Protein AF-A0A7R8ZLQ9-F1 (afdb_monomer_lite)

Secondary structure (DSSP, 8-state):
--------------------SS-----HHHHHHHHHHHTT-EEEEEE---SSS---EEEEE--TGGGTTHHHHHHHHTTTSS-------------SS-TT----SHHHHHHHTTTTSS--HHHHHHHHHHHHHTPPP---S-S-GGGTTTTTS---

Sequence (156 aa):
MVVAPWSVVRRLSRWKASEEEGRWVVNRESRLVGVVSRRNGRVIEGDTELGASSVFNVTAVLPVLESLDFAQEIRGKTSGTVAQPQLTFSHWEVLDEDPFWQPCTEEEVMLWGEKSDTGNRAMEYINTVRKRKGLPVREKVVERAEKQRTLSKTKR

Organism: NCBI:txid163714

Radius of gyration: 25.07 Å; chains: 1; bounding box: 52×69×72 Å

Foldseek 3Di:
DDDDDDDDPDPDPDDPPPPDDDDPPVPLVVLLVVLQVVQVKDWPDWDPPPDPDPDTDTDIDGDPVSCVCSQVSSCVSNVNPPDDDDDDDDDDDDDPFDLPDADDDPVSCVVCNNDNPDDGVVVVVVVVVCVVVVHDRPDCPDPDPPCPPPVVVDDD

pLDDT: mean 70.75, std 20.31, range [25.05, 94.88]

InterPro domains:
  IPR000640 Elongation factor EFG, domain V-like [PF00679] (32-99)
  IPR035647 EF-G domain III/V-like [SSF54980] (32-131)

Structure (mmCIF, N/CA/C/O backbone):
data_AF-A0A7R8ZLQ9-F1
#
_entry.id   AF-A0A7R8ZLQ9-F1
#
loop_
_atom_site.group_PDB
_atom_site.id
_atom_site.type_symbol
_atom_site.label_atom_id
_atom_site.label_alt_id
_atom_site.label_comp_id
_atom_site.label_asym_id
_atom_site.label_entity_id
_atom_site.label_seq_id
_atom_site.pdbx_PDB_ins_code
_atom_site.Cartn_x
_atom_site.Cartn_y
_atom_site.Cartn_z
_atom_site.occupancy
_atom_site.B_iso_or_equiv
_atom_site.auth_seq_id
_atom_site.auth_comp_id
_atom_site.auth_asym_id
_atom_site.auth_atom_id
_atom_site.pdbx_PDB_model_num
ATOM 1 N N . MET A 1 1 ? 13.598 -57.879 2.236 1.00 38.38 1 MET A N 1
ATOM 2 C CA . MET A 1 1 ? 14.995 -57.753 1.769 1.00 38.38 1 MET A CA 1
ATOM 3 C C . MET A 1 1 ? 14.943 -57.325 0.312 1.00 38.38 1 MET A C 1
ATOM 5 O O . MET A 1 1 ? 14.138 -57.901 -0.404 1.00 38.38 1 MET A O 1
ATOM 9 N N . VAL A 1 2 ? 15.797 -56.365 -0.073 1.00 32.31 2 VAL A N 1
ATOM 10 C CA . VAL A 1 2 ? 16.003 -55.795 -1.428 1.00 32.31 2 VAL A CA 1
ATOM 11 C C . VAL A 1 2 ? 14.931 -54.770 -1.853 1.00 32.31 2 VAL A C 1
ATOM 13 O O . VAL A 1 2 ? 13.758 -55.099 -1.821 1.00 32.31 2 VAL A O 1
ATOM 16 N N . VAL A 1 3 ? 15.179 -53.520 -2.266 1.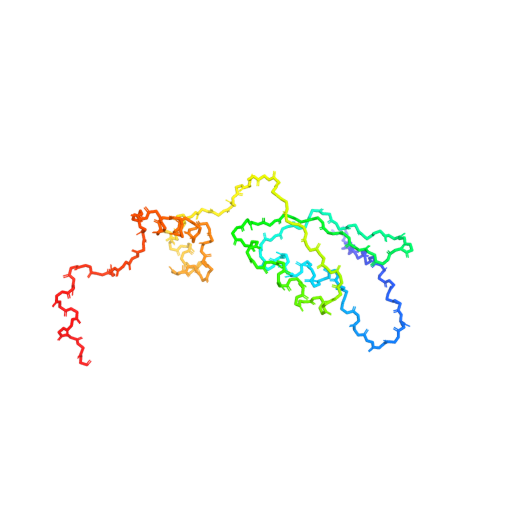00 32.91 3 VAL A N 1
ATOM 17 C CA . VAL A 1 3 ? 16.331 -52.596 -2.378 1.00 32.91 3 VAL A CA 1
ATOM 18 C C . VAL A 1 3 ? 15.687 -51.197 -2.507 1.00 32.91 3 VAL A C 1
ATOM 20 O O . VAL A 1 3 ? 14.697 -51.055 -3.220 1.00 32.91 3 VAL A O 1
ATOM 23 N N . ALA A 1 4 ? 16.239 -50.168 -1.860 1.00 36.53 4 ALA A N 1
ATOM 24 C CA . ALA A 1 4 ? 16.026 -48.772 -2.263 1.00 36.53 4 ALA A CA 1
ATOM 25 C C . ALA A 1 4 ? 17.195 -48.336 -3.158 1.00 36.53 4 ALA A C 1
ATOM 27 O O . ALA A 1 4 ? 18.326 -48.772 -2.928 1.00 36.53 4 ALA A O 1
ATOM 28 N N . PRO A 1 5 ? 16.968 -47.412 -4.102 1.00 40.84 5 PRO A N 1
ATOM 29 C CA . PRO A 1 5 ? 17.773 -46.201 -4.012 1.00 40.84 5 PRO A CA 1
ATOM 30 C C . PRO A 1 5 ? 16.976 -44.916 -4.260 1.00 40.84 5 PRO A C 1
ATOM 32 O O . PRO A 1 5 ? 16.165 -44.800 -5.179 1.00 40.84 5 PRO A O 1
ATOM 35 N N . TRP A 1 6 ? 17.287 -43.925 -3.426 1.00 29.33 6 TRP A N 1
ATOM 36 C CA . TRP A 1 6 ? 16.992 -42.510 -3.613 1.00 29.33 6 TRP A CA 1
ATOM 37 C C . TRP A 1 6 ? 17.301 -42.045 -5.043 1.00 29.33 6 TRP A C 1
ATOM 39 O O . TRP A 1 6 ? 18.426 -42.185 -5.517 1.00 29.33 6 TRP A O 1
ATOM 49 N N . SER A 1 7 ? 16.328 -41.412 -5.698 1.00 30.80 7 SER A N 1
ATOM 50 C CA . SER A 1 7 ? 16.573 -40.607 -6.897 1.00 30.80 7 SER A CA 1
ATOM 51 C C . SER A 1 7 ? 16.626 -39.132 -6.508 1.00 30.80 7 SER A C 1
ATOM 53 O O . SER A 1 7 ? 15.606 -38.483 -6.294 1.00 30.80 7 SER A O 1
ATOM 55 N N . VAL A 1 8 ? 17.849 -38.614 -6.408 1.00 40.72 8 VAL A N 1
ATOM 56 C CA . VAL A 1 8 ? 18.152 -37.181 -6.398 1.00 40.72 8 VAL A CA 1
ATOM 57 C C . VAL A 1 8 ? 17.982 -36.669 -7.826 1.00 40.72 8 VAL A C 1
ATOM 59 O O . VAL A 1 8 ? 18.827 -36.918 -8.682 1.00 40.72 8 VAL A O 1
ATOM 62 N N . VAL A 1 9 ? 16.916 -35.918 -8.096 1.00 38.41 9 VAL A N 1
ATOM 63 C CA . VAL A 1 9 ? 16.835 -35.106 -9.316 1.00 38.41 9 VAL A CA 1
ATOM 64 C C . VAL A 1 9 ? 17.469 -33.751 -9.016 1.00 38.41 9 VAL A C 1
ATOM 66 O O . VAL A 1 9 ? 16.806 -32.781 -8.663 1.00 38.41 9 VAL A O 1
ATOM 69 N N . ARG A 1 10 ? 18.796 -33.682 -9.163 1.00 40.22 10 ARG A N 1
ATOM 70 C CA . ARG A 1 10 ? 19.474 -32.429 -9.506 1.00 40.22 10 ARG A CA 1
ATOM 71 C C . ARG A 1 10 ? 19.427 -32.296 -11.022 1.00 40.22 10 ARG A C 1
ATOM 73 O O . ARG A 1 10 ? 20.203 -32.937 -11.723 1.00 40.22 10 ARG A O 1
ATOM 80 N N . ARG A 1 11 ? 18.570 -31.416 -11.531 1.00 30.56 11 ARG A N 1
ATOM 81 C CA . ARG A 1 11 ? 18.807 -30.767 -12.823 1.00 30.56 11 ARG A CA 1
ATOM 82 C C . ARG A 1 11 ? 19.052 -29.293 -12.542 1.00 30.56 11 ARG A C 1
ATOM 84 O O . ARG A 1 11 ? 18.152 -28.471 -12.628 1.00 30.56 11 ARG A O 1
ATOM 91 N N . LEU A 1 12 ? 20.295 -28.997 -12.152 1.00 32.12 12 LEU A N 1
ATOM 92 C CA . LEU A 1 12 ? 20.850 -27.659 -12.307 1.00 32.12 12 LEU A CA 1
ATOM 93 C C . LEU A 1 12 ? 20.789 -27.334 -13.800 1.00 32.12 12 LEU A C 1
ATOM 95 O O . LEU A 1 12 ? 21.543 -27.901 -14.595 1.00 32.12 12 LEU A O 1
ATOM 99 N N . SER A 1 13 ? 19.898 -26.428 -14.184 1.00 30.98 13 SER A N 1
ATOM 100 C CA . SER A 1 13 ? 20.049 -25.683 -15.426 1.00 30.98 13 SER A CA 1
ATOM 101 C C . SER A 1 13 ? 21.366 -24.929 -15.304 1.00 30.98 13 SER A C 1
ATOM 103 O O . SER A 1 13 ? 21.515 -24.005 -14.509 1.00 30.98 13 SER A O 1
ATOM 105 N N . ARG A 1 14 ? 22.353 -25.441 -16.029 1.00 26.75 14 ARG A N 1
ATOM 106 C CA . ARG A 1 14 ? 23.649 -24.854 -16.339 1.00 26.75 14 ARG A CA 1
ATOM 107 C C . ARG A 1 14 ? 23.515 -23.340 -16.553 1.00 26.75 14 ARG A C 1
ATOM 109 O O . ARG A 1 14 ? 23.154 -22.895 -17.637 1.00 26.75 14 ARG A O 1
ATOM 116 N N . TRP A 1 15 ? 23.841 -22.563 -15.526 1.00 25.33 15 TRP A N 1
ATOM 117 C CA . TRP A 1 15 ? 24.134 -21.144 -15.664 1.00 25.33 15 TRP A CA 1
ATOM 118 C C . TRP A 1 15 ? 25.475 -21.044 -16.394 1.00 25.33 15 TRP A C 1
ATOM 120 O O . TRP A 1 15 ? 26.503 -21.458 -15.858 1.00 25.33 15 TRP A O 1
ATOM 130 N N . LYS A 1 16 ? 25.484 -20.544 -17.633 1.00 25.05 16 LYS A N 1
ATOM 131 C CA . LYS A 1 16 ? 26.714 -19.994 -18.210 1.00 25.05 16 LYS A CA 1
ATOM 132 C C . LYS A 1 16 ? 26.895 -18.611 -17.594 1.00 25.05 16 LYS A C 1
ATOM 134 O O . LYS A 1 16 ? 26.346 -17.636 -18.092 1.00 25.05 16 LYS A O 1
ATOM 139 N N . ALA A 1 17 ? 27.631 -18.545 -16.489 1.00 28.94 17 ALA A N 1
ATOM 140 C CA . ALA A 1 17 ? 28.309 -17.311 -16.131 1.00 28.94 17 ALA A CA 1
ATOM 141 C C . ALA A 1 17 ? 29.352 -17.058 -17.230 1.00 28.94 17 ALA A C 1
ATOM 143 O O . ALA A 1 17 ? 30.274 -17.856 -17.392 1.00 28.94 17 ALA A O 1
ATOM 144 N N . SER A 1 18 ? 29.141 -16.024 -18.047 1.00 32.59 18 SER A N 1
ATOM 145 C CA . SER A 1 18 ? 30.197 -15.496 -18.909 1.00 32.59 18 SER A CA 1
ATOM 146 C C . SER A 1 18 ? 31.150 -14.724 -18.010 1.00 32.59 18 SER A C 1
ATOM 148 O O . SER A 1 18 ? 30.775 -13.725 -17.399 1.00 32.59 18 SER A O 1
ATOM 150 N N . GLU A 1 19 ? 32.347 -15.269 -17.877 1.00 37.84 19 GLU A N 1
ATOM 151 C CA . GLU A 1 19 ? 33.472 -14.736 -17.129 1.00 37.84 19 GLU A CA 1
ATOM 152 C C . GLU A 1 19 ? 34.148 -13.650 -17.973 1.00 37.84 19 GLU A C 1
ATOM 154 O O . GLU A 1 19 ? 35.147 -13.898 -18.633 1.00 37.84 19 GLU A O 1
ATOM 159 N N . GLU A 1 20 ? 33.580 -12.444 -17.991 1.00 35.75 20 GLU A N 1
ATOM 160 C CA . GLU A 1 20 ? 34.306 -11.258 -18.449 1.00 35.75 20 GLU A CA 1
ATOM 161 C C . GLU A 1 20 ? 34.225 -10.180 -17.360 1.00 35.75 20 GLU A C 1
ATOM 163 O O . GLU A 1 20 ? 33.180 -9.596 -17.082 1.00 35.75 20 GLU A O 1
ATOM 168 N N . GLU A 1 21 ? 35.367 -10.005 -16.690 1.00 30.92 21 GLU A N 1
ATOM 169 C CA . GLU A 1 21 ? 35.751 -8.866 -15.853 1.00 30.92 21 GLU A CA 1
ATOM 170 C C . GLU A 1 21 ? 34.872 -8.539 -14.637 1.00 30.92 21 GLU A C 1
ATOM 172 O O . GLU A 1 21 ? 34.161 -7.541 -14.625 1.00 30.92 21 GLU A O 1
ATOM 177 N N . GLY A 1 22 ? 35.029 -9.319 -13.555 1.00 32.28 22 GLY A N 1
ATOM 178 C CA . GLY A 1 22 ? 35.300 -8.833 -12.181 1.00 32.28 22 GLY A CA 1
ATOM 179 C C . GLY A 1 22 ? 34.386 -7.784 -11.522 1.00 32.28 22 GLY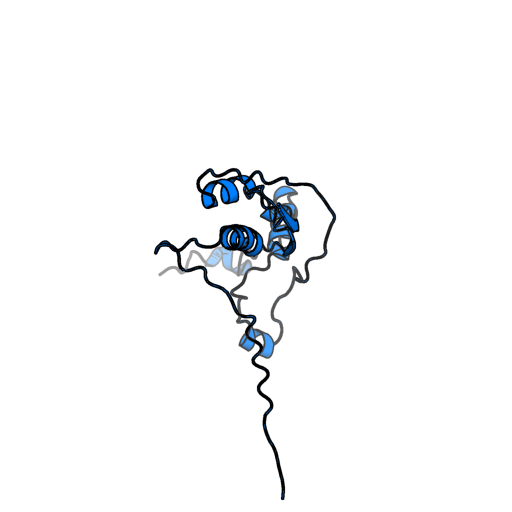 A C 1
ATOM 180 O O . GLY A 1 22 ? 34.645 -7.358 -10.397 1.00 32.28 22 GLY A O 1
ATOM 181 N N . ARG A 1 23 ? 33.308 -7.359 -12.168 1.00 28.25 23 ARG A N 1
ATOM 182 C CA . ARG A 1 23 ? 32.278 -6.479 -11.645 1.00 28.25 23 ARG A CA 1
ATOM 183 C C . ARG A 1 23 ? 31.044 -7.332 -11.486 1.00 28.25 23 ARG A C 1
ATOM 185 O O . ARG A 1 23 ? 30.536 -7.895 -12.447 1.00 28.25 23 ARG A O 1
ATOM 192 N N . TRP A 1 24 ? 30.537 -7.383 -10.263 1.00 28.77 24 TRP A N 1
ATOM 193 C CA . TRP A 1 24 ? 29.184 -7.828 -9.981 1.00 28.77 24 TRP A CA 1
ATOM 194 C C . TRP A 1 24 ? 28.214 -6.986 -10.821 1.00 28.77 24 TRP A C 1
ATOM 196 O O . TRP A 1 24 ? 27.738 -5.939 -10.375 1.00 28.77 24 TRP A O 1
ATOM 206 N N . VAL A 1 25 ? 27.916 -7.404 -12.053 1.00 38.47 25 VAL A N 1
ATOM 207 C CA . VAL A 1 25 ? 26.744 -6.925 -12.778 1.00 38.47 25 VAL A CA 1
ATOM 208 C C . VAL A 1 25 ? 25.575 -7.574 -12.057 1.00 38.47 25 VAL A C 1
ATOM 210 O O . VAL A 1 25 ? 25.081 -8.629 -12.433 1.00 38.47 25 VAL A O 1
ATOM 213 N N . VAL A 1 26 ? 25.200 -6.981 -10.921 1.00 43.00 26 VAL A N 1
ATOM 214 C CA . VAL A 1 26 ? 23.964 -7.301 -10.218 1.00 43.00 26 VAL A CA 1
ATOM 215 C C . VAL A 1 26 ? 22.875 -7.137 -11.265 1.00 43.00 26 VAL A C 1
ATOM 217 O O . VAL A 1 26 ? 22.608 -6.006 -11.679 1.00 43.00 26 VAL A O 1
ATOM 220 N N . ASN A 1 27 ? 22.350 -8.266 -11.746 1.00 56.62 27 ASN A N 1
ATOM 221 C CA . ASN A 1 27 ? 21.402 -8.326 -12.848 1.00 56.62 27 ASN A CA 1
ATOM 222 C C . ASN A 1 27 ? 20.325 -7.244 -12.637 1.00 56.62 27 ASN A C 1
ATOM 224 O O . ASN A 1 27 ? 19.712 -7.182 -11.572 1.00 56.62 27 ASN A O 1
ATOM 228 N N . ARG A 1 28 ? 20.155 -6.326 -13.596 1.00 60.94 28 ARG A N 1
ATOM 229 C CA . ARG A 1 28 ? 19.251 -5.165 -13.460 1.00 60.94 28 ARG A CA 1
ATOM 230 C C . ARG A 1 28 ? 17.810 -5.610 -13.194 1.00 60.94 28 ARG A C 1
ATOM 232 O O . ARG A 1 28 ? 17.091 -4.947 -12.450 1.00 60.94 28 ARG A O 1
ATOM 239 N N . GLU A 1 29 ? 17.450 -6.777 -13.717 1.00 66.62 29 GLU A N 1
ATOM 240 C CA . GLU A 1 29 ? 16.178 -7.463 -13.504 1.00 66.62 29 GLU A CA 1
ATOM 241 C C . GLU A 1 29 ? 15.919 -7.719 -12.012 1.00 66.62 29 GLU A C 1
ATOM 243 O O . GLU A 1 29 ? 14.840 -7.416 -11.505 1.00 66.62 29 GLU A O 1
ATOM 248 N N . SER A 1 30 ? 16.932 -8.167 -11.260 1.00 70.62 30 SER A N 1
ATOM 249 C CA . SER A 1 30 ? 16.775 -8.492 -9.834 1.00 70.62 30 SER A CA 1
ATOM 250 C C . SER A 1 30 ? 16.462 -7.262 -8.984 1.00 70.62 30 SER A C 1
ATOM 252 O O . SER A 1 30 ? 15.747 -7.353 -7.986 1.00 70.62 30 SER A O 1
ATOM 254 N N . ARG A 1 31 ? 16.944 -6.084 -9.401 1.00 78.62 31 ARG A N 1
ATOM 255 C CA . ARG A 1 31 ? 16.663 -4.817 -8.717 1.00 78.62 31 ARG A CA 1
ATOM 256 C C . ARG A 1 31 ? 15.224 -4.367 -8.947 1.00 78.62 31 ARG A C 1
ATOM 258 O O . ARG A 1 31 ? 14.589 -3.932 -7.991 1.00 78.62 31 ARG A O 1
ATOM 265 N N . LEU A 1 32 ? 14.714 -4.483 -10.176 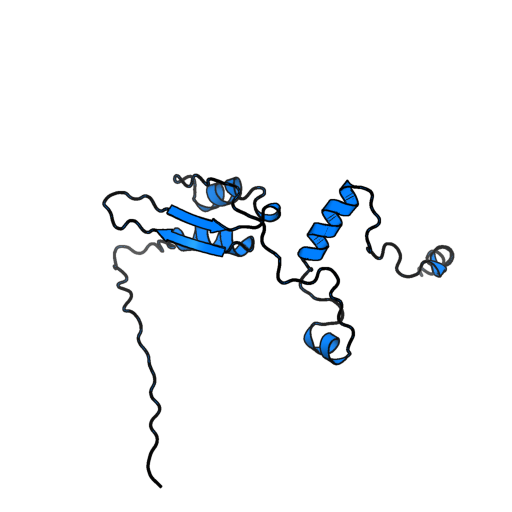1.00 80.69 32 LEU A N 1
ATOM 266 C CA . LEU A 1 32 ? 13.333 -4.119 -10.517 1.00 80.69 32 LEU A CA 1
ATOM 267 C C . LEU A 1 32 ? 12.335 -5.052 -9.831 1.00 80.69 32 LEU A C 1
ATOM 269 O O . LEU A 1 32 ? 11.447 -4.579 -9.124 1.00 80.69 32 LEU A O 1
ATOM 273 N N . VAL A 1 33 ? 12.548 -6.365 -9.949 1.00 83.88 33 VAL A N 1
ATOM 274 C CA . VAL A 1 33 ? 11.732 -7.373 -9.260 1.00 83.88 33 VAL A CA 1
ATOM 275 C C . VAL A 1 33 ? 11.781 -7.146 -7.748 1.00 83.88 33 VAL A C 1
ATOM 277 O O . VAL A 1 33 ? 10.745 -7.131 -7.097 1.00 83.88 33 VAL A O 1
ATOM 280 N N . GLY A 1 34 ? 12.954 -6.834 -7.188 1.00 86.31 34 GLY A N 1
ATOM 281 C CA . GLY A 1 34 ? 13.091 -6.510 -5.768 1.00 86.31 34 GLY A CA 1
ATOM 282 C C . GLY A 1 34 ? 12.375 -5.226 -5.320 1.00 86.31 34 GLY A C 1
ATOM 283 O O . GLY A 1 34 ? 12.032 -5.106 -4.146 1.00 86.31 34 GLY A O 1
ATOM 284 N N . VAL A 1 35 ? 12.149 -4.240 -6.196 1.00 88.31 35 VAL A N 1
ATOM 285 C CA . VAL A 1 35 ? 11.310 -3.062 -5.883 1.00 88.31 35 VAL A CA 1
ATOM 286 C C . VAL A 1 35 ? 9.831 -3.439 -5.925 1.00 88.31 35 VAL A C 1
ATOM 288 O O . VAL A 1 35 ? 9.091 -3.075 -5.016 1.00 88.31 35 VAL A O 1
ATOM 291 N N . VAL A 1 36 ? 9.418 -4.204 -6.938 1.00 89.38 36 VAL A N 1
ATOM 292 C CA . VAL A 1 36 ? 8.034 -4.667 -7.104 1.00 89.38 36 VAL A CA 1
ATOM 293 C C . VAL A 1 36 ? 7.616 -5.577 -5.944 1.00 89.38 36 VAL A C 1
ATOM 295 O O . VAL A 1 36 ? 6.599 -5.319 -5.308 1.00 89.38 36 VAL A O 1
ATOM 298 N N . SER A 1 37 ? 8.424 -6.579 -5.591 1.00 88.44 37 SER A N 1
ATOM 299 C CA . SER A 1 37 ? 8.115 -7.516 -4.504 1.00 88.44 37 SER A CA 1
ATOM 300 C C . SER A 1 37 ? 8.083 -6.855 -3.125 1.00 88.44 37 SER A C 1
ATOM 302 O O . SER A 1 37 ? 7.295 -7.265 -2.279 1.00 88.44 37 SER A O 1
ATOM 304 N N . ARG A 1 38 ? 8.894 -5.810 -2.891 1.00 89.12 38 ARG A N 1
ATOM 305 C CA . ARG A 1 38 ? 8.846 -5.031 -1.637 1.00 89.12 38 ARG A CA 1
ATOM 306 C C . ARG A 1 38 ? 7.543 -4.251 -1.460 1.00 89.12 38 ARG A C 1
ATOM 308 O O . ARG A 1 38 ? 7.219 -3.918 -0.331 1.00 89.12 38 ARG A O 1
ATOM 315 N N . ARG A 1 39 ? 6.838 -3.966 -2.556 1.00 89.38 39 ARG A N 1
ATOM 316 C CA . ARG A 1 39 ? 5.531 -3.288 -2.593 1.00 89.38 39 ARG A CA 1
ATOM 317 C C . ARG A 1 39 ? 4.387 -4.266 -2.864 1.00 89.38 39 ARG A C 1
ATOM 319 O O . ARG A 1 39 ? 3.396 -3.926 -3.510 1.00 89.38 39 ARG A O 1
ATOM 326 N N . ASN A 1 40 ? 4.612 -5.532 -2.505 1.00 87.50 40 ASN A N 1
ATOM 327 C CA . ASN A 1 40 ? 3.665 -6.630 -2.669 1.00 87.50 40 ASN A CA 1
ATOM 328 C C . ASN A 1 40 ? 3.124 -6.793 -4.099 1.00 87.50 40 ASN A C 1
ATOM 330 O O . ASN A 1 40 ? 2.028 -7.310 -4.306 1.00 87.50 40 ASN A O 1
ATOM 334 N N . GLY A 1 41 ? 3.906 -6.371 -5.093 1.00 87.19 41 GLY A N 1
ATOM 335 C CA . GLY A 1 41 ? 3.592 -6.569 -6.494 1.00 87.19 41 GLY A CA 1
ATOM 336 C C . GLY A 1 41 ? 3.995 -7.960 -6.978 1.00 87.19 41 GLY A C 1
ATOM 337 O O . GLY A 1 41 ? 4.986 -8.545 -6.528 1.00 87.19 41 GLY A O 1
ATOM 338 N N . ARG A 1 42 ? 3.236 -8.468 -7.947 1.00 89.31 42 ARG A N 1
ATOM 339 C CA . ARG A 1 42 ? 3.473 -9.737 -8.635 1.00 89.31 42 ARG A CA 1
ATOM 340 C C . ARG A 1 42 ? 3.880 -9.459 -10.076 1.00 89.31 42 ARG A C 1
ATOM 342 O O . ARG A 1 42 ? 3.158 -8.790 -10.812 1.00 89.31 42 ARG A O 1
ATOM 349 N N . VAL A 1 43 ? 5.024 -9.995 -10.485 1.00 88.50 43 VAL A N 1
ATOM 350 C CA . VAL A 1 43 ? 5.459 -9.962 -11.888 1.00 88.50 43 VAL A CA 1
ATOM 351 C C . VAL A 1 43 ? 4.656 -11.003 -12.665 1.00 88.50 43 VAL A C 1
ATOM 353 O O . VAL A 1 43 ? 4.587 -12.154 -12.241 1.00 88.50 43 VAL A O 1
ATOM 356 N N . ILE A 1 44 ? 4.019 -10.583 -13.757 1.00 85.75 44 ILE A N 1
ATOM 357 C CA . ILE A 1 44 ? 3.251 -11.458 -14.653 1.00 85.75 44 ILE A CA 1
ATOM 358 C C . ILE A 1 44 ? 4.165 -11.979 -15.757 1.00 85.75 44 ILE A C 1
ATOM 360 O O . ILE A 1 44 ? 4.213 -13.178 -16.008 1.00 85.75 44 ILE A O 1
ATOM 364 N N . GLU A 1 45 ? 4.902 -11.069 -16.386 1.00 80.00 45 GLU A N 1
ATOM 365 C CA . GLU A 1 45 ? 5.733 -11.352 -17.548 1.00 80.00 45 GLU A CA 1
ATOM 366 C C . GLU A 1 45 ? 6.999 -10.501 -17.477 1.00 80.00 45 GLU A C 1
ATOM 368 O O . GLU A 1 45 ? 6.967 -9.329 -17.087 1.00 80.00 45 GLU A O 1
ATOM 373 N N . GLY A 1 46 ? 8.129 -11.118 -17.802 1.00 72.81 46 GLY A N 1
ATOM 374 C CA . GLY A 1 46 ? 9.410 -10.446 -17.951 1.00 72.81 46 GLY A CA 1
ATOM 375 C C . GLY A 1 46 ? 9.964 -10.814 -19.311 1.00 72.81 46 GLY A C 1
ATOM 376 O O . GLY A 1 46 ? 10.561 -11.879 -19.453 1.00 72.81 46 GLY A O 1
ATOM 377 N N . ASP A 1 47 ? 9.746 -9.947 -20.293 1.00 65.00 47 ASP A N 1
ATOM 378 C CA . ASP A 1 47 ? 10.284 -10.148 -21.628 1.00 65.00 47 ASP A CA 1
ATOM 379 C C . ASP A 1 47 ? 11.719 -9.644 -21.657 1.00 65.00 47 ASP A C 1
ATOM 381 O O . ASP A 1 47 ? 12.006 -8.446 -21.756 1.00 65.00 47 ASP A O 1
ATOM 385 N N . THR A 1 48 ? 12.648 -10.592 -21.591 1.00 58.06 48 THR A N 1
ATOM 386 C CA . THR A 1 48 ? 13.991 -10.372 -22.108 1.00 58.06 48 THR A CA 1
ATOM 387 C C . THR A 1 48 ? 13.899 -10.554 -23.618 1.00 58.06 48 THR A C 1
ATOM 389 O O . THR A 1 48 ? 14.065 -11.665 -24.123 1.00 58.06 48 THR A O 1
ATOM 392 N N . GLU A 1 49 ? 13.606 -9.482 -24.361 1.00 53.75 49 GLU A N 1
ATOM 393 C CA . GLU A 1 49 ? 13.825 -9.501 -25.807 1.00 53.75 49 GLU A CA 1
ATOM 394 C C . GLU A 1 49 ? 15.317 -9.781 -26.044 1.00 53.75 49 GLU A C 1
ATOM 396 O O . GLU A 1 49 ? 16.177 -8.909 -25.935 1.00 53.75 49 GLU A O 1
ATOM 401 N N . LEU A 1 50 ? 15.640 -11.043 -26.335 1.00 48.06 50 LEU A N 1
ATOM 402 C CA . LEU A 1 50 ? 16.929 -11.493 -26.853 1.00 48.06 50 LEU A CA 1
ATOM 403 C C . LEU A 1 50 ? 17.055 -10.999 -28.302 1.00 48.06 50 LEU A C 1
ATOM 405 O O . LEU A 1 50 ? 17.007 -11.764 -29.260 1.00 48.06 50 LEU A O 1
ATOM 409 N N . GLY A 1 51 ? 17.168 -9.686 -28.457 1.00 48.19 51 GLY A N 1
ATOM 410 C CA . GLY A 1 51 ? 17.404 -8.992 -29.713 1.00 48.19 51 GLY A CA 1
ATOM 411 C C . GLY A 1 51 ? 18.456 -7.905 -29.521 1.00 48.19 51 GLY A C 1
ATOM 412 O O . GLY A 1 51 ? 18.804 -7.550 -28.402 1.00 48.19 51 GLY A O 1
ATOM 413 N N . ALA A 1 52 ? 18.972 -7.351 -30.617 1.00 49.16 52 ALA A N 1
ATOM 414 C CA . ALA A 1 52 ? 20.039 -6.340 -30.624 1.00 49.16 52 ALA A CA 1
ATOM 415 C C . ALA A 1 52 ? 19.713 -5.021 -29.871 1.00 49.16 52 ALA A C 1
ATOM 417 O O . ALA A 1 52 ? 20.551 -4.122 -29.821 1.00 49.16 52 ALA A O 1
ATOM 418 N N . SER A 1 53 ? 18.514 -4.895 -29.294 1.00 56.22 53 SER A N 1
ATOM 419 C CA . SER A 1 53 ? 18.065 -3.757 -28.497 1.00 56.22 53 SER A CA 1
ATOM 420 C C . SER A 1 53 ? 18.229 -4.059 -27.007 1.00 56.22 53 SER A C 1
ATOM 422 O O . SER A 1 53 ? 17.689 -5.028 -26.491 1.00 56.22 53 SER A O 1
ATOM 424 N N . SER A 1 54 ? 18.956 -3.208 -26.286 1.00 64.88 54 SER A N 1
ATOM 425 C CA . SER A 1 54 ? 19.233 -3.346 -24.849 1.00 64.88 54 SER A CA 1
ATOM 426 C C . SER A 1 54 ? 18.047 -2.955 -23.946 1.00 64.88 54 SER A C 1
ATOM 428 O O . SER A 1 54 ? 18.262 -2.412 -22.857 1.00 64.88 54 SER A O 1
ATOM 430 N N . VAL A 1 55 ? 16.810 -3.117 -24.421 1.00 69.50 55 VAL A N 1
ATOM 431 C CA . VAL A 1 55 ? 15.583 -2.698 -23.729 1.00 69.50 55 VAL A CA 1
ATOM 432 C C . VAL A 1 55 ? 14.927 -3.922 -23.101 1.00 69.50 55 VAL A C 1
ATOM 434 O O . VAL A 1 55 ? 14.834 -4.973 -23.722 1.00 69.50 55 VAL A O 1
ATOM 437 N N . PHE A 1 56 ? 14.497 -3.781 -21.850 1.00 73.56 56 PHE A N 1
ATOM 438 C CA . PHE A 1 56 ? 13.872 -4.843 -21.070 1.00 73.56 56 PHE A CA 1
ATOM 439 C C . PHE A 1 56 ? 12.511 -4.363 -20.578 1.00 73.56 56 PHE A C 1
ATOM 441 O O . PHE A 1 56 ? 12.428 -3.300 -19.954 1.00 73.56 56 PHE A O 1
ATOM 448 N N . ASN A 1 57 ? 11.470 -5.150 -20.848 1.00 79.69 57 ASN A N 1
ATOM 449 C CA . ASN A 1 57 ? 10.099 -4.833 -20.469 1.00 79.69 57 ASN A CA 1
ATOM 450 C C . ASN A 1 57 ? 9.630 -5.803 -19.381 1.00 79.69 57 ASN A C 1
ATOM 452 O O . ASN A 1 57 ? 9.747 -7.018 -19.511 1.00 79.69 57 ASN A O 1
ATOM 456 N N . VAL A 1 58 ? 9.087 -5.250 -18.294 1.00 83.94 58 VAL A N 1
ATOM 457 C CA . VAL A 1 58 ? 8.488 -6.030 -17.203 1.00 83.94 58 VAL A CA 1
ATOM 458 C C . VAL A 1 58 ? 7.045 -5.618 -17.044 1.00 83.94 58 VAL A C 1
ATOM 460 O O . VAL A 1 58 ? 6.756 -4.452 -16.770 1.00 83.94 58 VAL A O 1
ATOM 463 N N . THR A 1 59 ? 6.161 -6.600 -17.117 1.00 88.75 59 THR A N 1
ATOM 464 C CA . THR A 1 59 ? 4.748 -6.433 -16.815 1.00 88.75 59 THR A CA 1
ATOM 465 C C . THR A 1 59 ? 4.492 -6.988 -15.421 1.00 88.75 59 THR A C 1
ATOM 467 O O . THR A 1 59 ? 4.662 -8.180 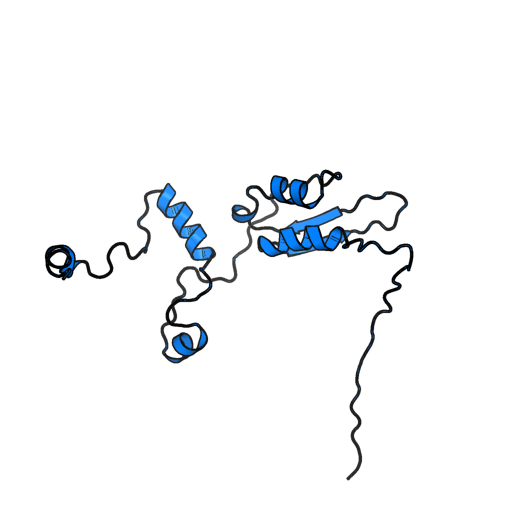-15.154 1.00 88.75 59 THR A O 1
ATOM 470 N N . ALA A 1 60 ? 4.084 -6.117 -14.502 1.00 90.31 60 ALA A N 1
ATOM 471 C CA . ALA A 1 60 ? 3.780 -6.473 -13.123 1.00 90.31 60 ALA A CA 1
ATOM 472 C C . ALA A 1 60 ? 2.482 -5.810 -12.667 1.00 90.31 60 ALA A C 1
ATOM 474 O O . ALA A 1 60 ? 2.144 -4.707 -13.092 1.00 90.31 60 ALA A O 1
ATOM 475 N N . VAL A 1 61 ? 1.777 -6.484 -11.766 1.00 92.50 61 VAL A N 1
ATOM 476 C CA . VAL A 1 61 ? 0.627 -5.934 -11.052 1.00 92.50 61 VAL A CA 1
ATOM 477 C C . VAL A 1 61 ? 1.086 -5.534 -9.665 1.00 92.50 61 VAL A C 1
ATOM 479 O O . VAL A 1 61 ? 1.796 -6.287 -9.001 1.00 92.50 61 VAL A O 1
ATOM 482 N N . LEU A 1 62 ? 0.682 -4.346 -9.230 1.00 91.38 62 LEU A N 1
ATOM 483 C CA . LEU A 1 62 ? 0.928 -3.863 -7.881 1.00 91.38 62 LEU A CA 1
ATOM 484 C C . LEU A 1 62 ? -0.330 -3.209 -7.295 1.00 91.38 62 LEU A C 1
ATOM 486 O O . LEU A 1 62 ? -1.105 -2.610 -8.050 1.00 91.38 62 LEU A O 1
ATOM 490 N N . PRO A 1 63 ? -0.533 -3.279 -5.967 1.00 91.75 63 PRO A N 1
ATOM 491 C CA . PRO A 1 63 ? -1.616 -2.562 -5.309 1.00 91.75 63 PRO A CA 1
ATOM 492 C C . PRO A 1 63 ? -1.502 -1.050 -5.535 1.00 91.75 63 PRO A C 1
ATOM 494 O O . PRO A 1 63 ? -0.427 -0.466 -5.395 1.00 91.75 63 PRO A O 1
ATOM 497 N N . VAL A 1 64 ? -2.624 -0.383 -5.826 1.00 91.12 64 VAL A N 1
ATOM 498 C CA . VAL A 1 64 ? -2.641 1.069 -6.102 1.00 91.12 64 VAL A CA 1
ATOM 499 C C . VAL A 1 64 ? -2.108 1.876 -4.915 1.00 91.12 64 VAL A C 1
ATOM 501 O O . VAL A 1 64 ? -1.341 2.818 -5.108 1.00 91.12 64 VAL A O 1
ATOM 504 N N . LEU A 1 65 ? -2.461 1.488 -3.688 1.00 88.50 65 LEU A N 1
ATOM 505 C CA . LEU A 1 65 ? -1.980 2.141 -2.466 1.00 88.50 65 LEU A CA 1
ATOM 506 C C . LEU A 1 65 ? -0.455 2.053 -2.321 1.00 88.50 65 LEU A C 1
ATOM 508 O O . LEU A 1 65 ? 0.170 3.019 -1.893 1.00 88.50 65 LEU A O 1
ATOM 512 N N . GLU A 1 66 ? 0.148 0.950 -2.762 1.00 89.12 66 GLU A N 1
ATOM 513 C CA . GLU A 1 66 ? 1.599 0.746 -2.725 1.00 89.12 66 GLU A CA 1
ATOM 514 C C . GLU A 1 66 ? 2.307 1.212 -4.001 1.00 89.12 66 GLU A C 1
ATOM 516 O O . GLU A 1 66 ? 3.530 1.174 -4.078 1.00 89.12 66 GLU A O 1
ATOM 521 N N . SER A 1 67 ? 1.573 1.711 -4.999 1.00 90.44 67 SER A N 1
ATOM 522 C CA . SER A 1 67 ? 2.145 2.293 -6.222 1.00 90.44 67 SER A CA 1
ATOM 523 C C . SER A 1 67 ? 2.612 3.741 -6.058 1.00 90.44 67 SER A C 1
ATOM 525 O O . SER A 1 67 ? 3.345 4.263 -6.902 1.00 90.44 67 SER A O 1
ATOM 527 N N . LEU A 1 68 ? 2.231 4.393 -4.956 1.00 89.19 68 LEU A N 1
ATOM 528 C CA . LEU A 1 68 ? 2.620 5.770 -4.657 1.00 89.19 68 LEU A CA 1
ATOM 529 C C . LEU A 1 68 ? 4.147 5.881 -4.552 1.00 89.19 68 LEU A C 1
ATOM 531 O O . LEU A 1 68 ? 4.787 5.091 -3.869 1.00 89.19 68 LEU A O 1
ATOM 535 N N . ASP A 1 69 ? 4.752 6.833 -5.258 1.00 89.12 69 ASP A N 1
ATOM 536 C CA . ASP A 1 69 ? 6.212 7.022 -5.353 1.00 89.12 69 ASP A CA 1
ATOM 537 C C . ASP A 1 69 ? 7.014 5.868 -5.979 1.00 89.12 69 ASP A C 1
ATOM 539 O O . ASP A 1 69 ? 8.244 5.941 -6.062 1.00 89.12 69 ASP A O 1
ATOM 543 N N . PHE A 1 70 ? 6.354 4.838 -6.516 1.00 88.88 70 PHE A N 1
ATOM 544 C CA . PHE A 1 70 ? 7.021 3.727 -7.202 1.00 88.88 70 PHE A CA 1
ATOM 545 C C . PHE A 1 70 ? 7.924 4.210 -8.343 1.00 88.88 70 PHE A C 1
ATOM 547 O O . PHE A 1 70 ? 9.065 3.766 -8.487 1.00 88.88 70 PHE A O 1
ATOM 554 N N . ALA A 1 71 ? 7.446 5.193 -9.113 1.00 88.06 71 ALA A N 1
ATOM 555 C CA . ALA A 1 71 ? 8.206 5.764 -10.216 1.00 88.06 71 ALA A CA 1
ATOM 556 C C . ALA A 1 71 ? 9.501 6.456 -9.761 1.00 88.06 71 ALA A C 1
ATOM 558 O O . ALA A 1 71 ? 10.516 6.390 -10.455 1.00 88.06 71 ALA A O 1
ATOM 559 N N . GLN A 1 72 ? 9.488 7.104 -8.592 1.00 87.44 72 GLN A N 1
ATOM 560 C CA . GLN A 1 72 ? 10.684 7.730 -8.029 1.00 87.44 72 GLN A CA 1
ATOM 561 C C . GLN A 1 72 ? 11.659 6.676 -7.508 1.00 87.44 72 GLN A C 1
ATOM 563 O O . GLN A 1 72 ? 12.860 6.768 -7.767 1.00 87.44 72 GLN A O 1
ATOM 568 N N . GLU A 1 73 ? 11.148 5.644 -6.833 1.00 87.75 73 GLU A N 1
ATOM 569 C CA . GLU A 1 73 ? 11.980 4.574 -6.291 1.00 87.75 73 GLU A CA 1
ATOM 570 C C . GLU A 1 73 ? 12.711 3.799 -7.396 1.00 87.75 73 GLU A C 1
ATOM 572 O O . GLU A 1 73 ? 13.923 3.590 -7.298 1.00 87.75 73 GLU A O 1
ATOM 577 N N . ILE A 1 74 ? 12.015 3.426 -8.476 1.00 85.12 74 ILE A N 1
ATOM 578 C CA . ILE A 1 74 ? 12.637 2.742 -9.618 1.00 85.12 74 ILE A CA 1
ATOM 579 C C . ILE A 1 74 ? 13.718 3.610 -10.261 1.00 85.12 74 ILE A C 1
ATOM 581 O O . ILE A 1 74 ? 14.823 3.122 -10.517 1.00 85.12 74 ILE A O 1
ATOM 585 N N . ARG A 1 75 ? 13.449 4.901 -10.486 1.00 83.88 75 ARG A N 1
ATOM 586 C CA . ARG A 1 75 ? 14.448 5.818 -11.058 1.00 83.88 75 ARG A CA 1
ATOM 587 C C . ARG A 1 75 ? 15.684 5.946 -10.169 1.00 83.88 75 ARG A C 1
ATOM 589 O O . ARG A 1 75 ? 16.803 5.900 -10.680 1.00 83.88 75 ARG A O 1
ATOM 596 N N . GLY A 1 76 ? 15.493 6.023 -8.850 1.00 84.19 76 GLY A N 1
ATOM 597 C CA . GLY A 1 76 ? 16.586 6.061 -7.876 1.00 84.19 76 GLY A CA 1
ATOM 598 C C . GLY A 1 76 ? 17.419 4.774 -7.852 1.00 84.19 76 GLY A C 1
ATOM 599 O O . GLY A 1 76 ? 18.648 4.829 -7.837 1.00 84.19 76 GLY A O 1
ATOM 600 N N . LYS A 1 77 ? 16.776 3.599 -7.907 1.00 79.50 77 LYS A N 1
ATOM 601 C CA . LYS A 1 77 ? 17.458 2.288 -7.891 1.00 79.50 77 LYS A CA 1
ATOM 602 C C . LYS A 1 77 ? 18.172 1.942 -9.201 1.00 79.50 77 LYS A C 1
ATOM 604 O O . LYS A 1 77 ? 19.107 1.136 -9.182 1.00 79.50 77 LYS A O 1
ATOM 609 N N . THR A 1 78 ? 17.769 2.558 -10.311 1.00 75.06 78 THR A N 1
ATOM 610 C CA . THR A 1 78 ? 18.325 2.295 -11.651 1.00 75.06 78 THR A CA 1
ATOM 611 C C . THR A 1 78 ? 19.406 3.314 -12.061 1.00 75.06 78 THR A C 1
ATOM 613 O O . THR A 1 78 ? 19.806 3.366 -13.221 1.00 75.06 78 THR A O 1
ATOM 616 N N . SER A 1 79 ? 19.927 4.110 -11.112 1.00 62.94 79 SER A N 1
ATOM 617 C CA . SER A 1 79 ? 21.021 5.083 -11.319 1.00 62.94 79 SER A CA 1
ATOM 618 C C . SER A 1 79 ? 20.841 5.961 -12.571 1.00 62.94 79 SER A C 1
ATOM 620 O O . SER A 1 79 ? 21.794 6.202 -13.305 1.00 62.94 79 SER A O 1
ATOM 622 N N . GLY A 1 80 ? 19.609 6.402 -12.849 1.00 57.22 80 GLY A N 1
ATOM 623 C CA . GLY A 1 80 ? 19.305 7.284 -13.984 1.00 57.22 80 GLY A CA 1
ATOM 624 C C . GLY A 1 80 ? 19.359 6.638 -15.376 1.00 57.22 80 GLY A C 1
ATOM 625 O O . GLY A 1 80 ? 19.127 7.333 -16.361 1.00 57.22 80 GLY A O 1
ATOM 626 N N . THR A 1 81 ? 19.613 5.328 -15.490 1.00 60.47 81 THR A N 1
ATOM 627 C CA . THR A 1 81 ? 19.421 4.606 -16.762 1.00 60.47 81 THR A CA 1
ATOM 628 C C . THR A 1 81 ? 17.918 4.423 -17.000 1.00 60.47 81 THR A C 1
ATOM 630 O O . THR A 1 81 ? 17.188 4.203 -16.037 1.00 60.47 81 THR A O 1
ATOM 633 N N . VAL A 1 82 ? 17.485 4.552 -18.260 1.00 65.19 82 VAL A N 1
ATOM 634 C CA . VAL A 1 82 ? 16.115 4.735 -18.804 1.00 65.19 82 VAL A CA 1
ATOM 635 C C . VAL A 1 82 ? 15.068 3.703 -18.331 1.00 65.19 82 VAL A C 1
ATOM 637 O O . VAL A 1 82 ? 14.489 2.970 -19.122 1.00 65.19 82 VAL A O 1
ATOM 640 N N . ALA A 1 83 ? 14.782 3.639 -17.034 1.00 68.62 83 ALA A N 1
ATOM 641 C CA . ALA A 1 83 ? 13.606 2.967 -16.506 1.00 68.62 83 ALA A CA 1
ATOM 642 C C . ALA A 1 83 ? 12.469 3.991 -16.479 1.00 68.62 83 ALA A C 1
ATOM 644 O O . ALA A 1 83 ? 12.432 4.886 -15.629 1.00 68.62 83 ALA A O 1
ATOM 645 N N . GLN A 1 84 ? 11.572 3.886 -17.455 1.00 79.69 84 GLN A N 1
ATOM 646 C CA . GLN A 1 84 ? 10.351 4.680 -17.539 1.00 79.69 84 GLN A CA 1
ATOM 647 C C . GLN A 1 84 ? 9.170 3.797 -17.123 1.00 79.69 84 GLN A C 1
ATOM 649 O O . GLN A 1 84 ? 8.614 3.092 -17.961 1.00 79.69 84 GLN A O 1
ATOM 654 N N . PRO A 1 85 ? 8.796 3.780 -15.832 1.00 87.00 85 PRO A N 1
ATOM 655 C CA . PRO A 1 85 ? 7.647 3.007 -15.394 1.00 87.00 85 PRO A CA 1
ATOM 656 C C . PRO A 1 85 ? 6.367 3.631 -15.950 1.00 87.00 85 PRO A C 1
ATOM 658 O O . PRO A 1 85 ? 6.125 4.828 -15.778 1.00 87.00 85 PRO A O 1
ATOM 661 N N . GLN A 1 86 ? 5.541 2.807 -16.586 1.00 88.44 86 GLN A N 1
ATOM 662 C CA . GLN A 1 86 ? 4.189 3.163 -16.996 1.00 88.44 86 GLN A CA 1
ATOM 663 C C . GLN A 1 86 ? 3.204 2.511 -16.028 1.00 88.44 86 GLN A C 1
ATOM 665 O O . GLN A 1 86 ? 3.208 1.296 -15.849 1.00 88.44 86 GLN A O 1
ATOM 670 N N . LEU A 1 87 ? 2.390 3.332 -15.365 1.00 90.31 87 LEU A N 1
ATOM 671 C CA . LEU A 1 87 ? 1.358 2.866 -14.445 1.00 90.31 87 LEU A CA 1
ATOM 672 C C . LEU A 1 87 ? 0.001 2.997 -15.130 1.00 90.31 87 LEU A C 1
ATOM 674 O O . LEU A 1 87 ? -0.505 4.105 -15.307 1.00 90.31 87 LEU A O 1
ATOM 678 N N . THR A 1 88 ? -0.580 1.857 -15.490 1.00 91.69 88 THR A N 1
ATOM 679 C CA . THR A 1 88 ? -1.904 1.765 -16.109 1.00 91.69 88 THR A CA 1
ATOM 680 C C . THR A 1 88 ? -2.800 0.926 -15.212 1.00 91.69 88 THR A C 1
ATOM 682 O O . THR A 1 88 ? -2.398 -0.134 -14.735 1.00 91.69 88 THR A O 1
ATOM 685 N N . PHE A 1 89 ? -4.019 1.402 -14.963 1.00 93.00 89 PHE A N 1
ATOM 686 C CA . PHE A 1 89 ? -5.000 0.631 -14.208 1.00 93.00 89 PHE A CA 1
ATOM 687 C C . PHE A 1 89 ? -5.420 -0.614 -15.000 1.00 93.00 89 PHE A C 1
ATOM 689 O O . PHE A 1 89 ? -5.758 -0.503 -16.177 1.00 93.00 89 PHE A O 1
ATOM 696 N N . SER A 1 90 ? -5.420 -1.781 -14.351 1.00 91.06 90 SER A N 1
ATOM 697 C CA . SER A 1 90 ? -5.839 -3.047 -14.963 1.00 91.06 90 SER A CA 1
ATOM 698 C C . SER A 1 90 ? -7.181 -3.535 -14.413 1.00 91.06 90 SER A C 1
ATOM 700 O O . SER A 1 90 ? -8.141 -3.660 -15.168 1.00 91.06 90 SER A O 1
ATOM 702 N N . HIS A 1 91 ? -7.264 -3.809 -13.109 1.00 92.62 91 HIS A N 1
ATOM 703 C CA . HIS A 1 91 ? -8.437 -4.394 -12.458 1.00 92.62 91 HIS A CA 1
ATOM 704 C C . HIS A 1 91 ? -8.388 -4.223 -10.931 1.00 92.62 91 HIS A C 1
ATOM 706 O O . HIS A 1 91 ? -7.437 -3.670 -10.377 1.00 92.62 91 HIS A O 1
ATOM 712 N N . TRP A 1 92 ? -9.429 -4.720 -10.262 1.00 92.38 92 TRP A N 1
ATOM 713 C CA . TRP A 1 92 ? -9.468 -4.899 -8.814 1.00 92.38 92 TRP A CA 1
ATOM 714 C C . TRP A 1 92 ? -9.221 -6.370 -8.474 1.00 92.38 92 TRP A C 1
ATOM 716 O O . TRP A 1 92 ? -9.843 -7.247 -9.069 1.00 92.38 92 TRP A O 1
ATOM 726 N N . GLU A 1 93 ? -8.345 -6.622 -7.506 1.00 90.31 93 GLU A N 1
ATOM 727 C CA . GLU A 1 93 ? -8.046 -7.951 -6.965 1.00 90.31 93 GLU A CA 1
ATOM 728 C C . GLU A 1 93 ? -8.418 -7.966 -5.476 1.00 90.31 93 GLU A C 1
ATOM 730 O O . GLU A 1 93 ? -8.285 -6.952 -4.781 1.00 90.31 93 GLU A O 1
ATOM 735 N N . VAL A 1 94 ? -8.938 -9.097 -4.999 1.00 89.81 94 VAL A N 1
ATOM 736 C CA . VAL A 1 94 ? -9.239 -9.290 -3.577 1.00 89.81 94 VAL A CA 1
ATOM 737 C C . VAL A 1 94 ? -7.938 -9.642 -2.864 1.00 89.81 94 VAL A C 1
ATOM 739 O O . VAL A 1 94 ? -7.175 -10.472 -3.344 1.00 89.81 94 VAL A O 1
ATOM 742 N N . LEU A 1 95 ? -7.675 -8.996 -1.730 1.00 86.88 95 LEU A N 1
ATOM 743 C CA . LEU A 1 95 ? -6.548 -9.360 -0.875 1.00 86.88 95 LEU A CA 1
ATOM 744 C C . LEU A 1 95 ? -6.916 -10.601 -0.058 1.00 86.88 95 LEU A C 1
ATOM 746 O O . LEU A 1 95 ? -7.961 -10.609 0.590 1.00 86.88 95 LEU A O 1
ATOM 750 N N . ASP A 1 96 ? -6.025 -11.591 -0.018 1.00 85.69 96 ASP A N 1
ATOM 751 C CA . ASP A 1 96 ? -6.172 -12.822 0.779 1.00 85.69 96 ASP A CA 1
ATOM 752 C C . ASP A 1 96 ? -5.903 -12.599 2.286 1.00 85.69 96 ASP A C 1
ATOM 754 O O . ASP A 1 96 ? -5.424 -13.481 2.996 1.00 85.69 96 ASP A O 1
ATOM 758 N N . GLU A 1 97 ? -6.185 -11.398 2.792 1.00 84.62 97 GLU A N 1
ATOM 759 C CA . GLU A 1 97 ? -6.001 -11.011 4.190 1.00 84.62 97 GLU A CA 1
ATOM 760 C C . GLU A 1 97 ? -7.341 -10.565 4.776 1.00 84.62 97 GLU A C 1
ATOM 762 O O . GLU A 1 97 ? -7.973 -9.639 4.262 1.00 84.62 97 GLU A O 1
ATOM 767 N N . ASP A 1 98 ? -7.767 -11.188 5.879 1.00 85.81 98 ASP A N 1
ATOM 768 C CA . ASP A 1 98 ? -8.940 -10.720 6.618 1.00 85.81 98 ASP A CA 1
ATOM 769 C C . ASP A 1 98 ? -8.575 -9.460 7.421 1.00 85.81 98 ASP A C 1
ATOM 771 O O . ASP A 1 98 ? -7.776 -9.557 8.354 1.00 85.81 98 ASP A O 1
ATOM 775 N N . PRO A 1 99 ? -9.162 -8.283 7.133 1.00 85.25 99 PRO A N 1
ATOM 776 C CA . PRO A 1 99 ? -8.862 -7.038 7.841 1.00 85.25 99 PRO A CA 1
ATOM 777 C C . PRO A 1 99 ? -9.218 -7.043 9.334 1.00 85.25 99 PRO A C 1
ATOM 779 O O . PRO A 1 99 ? -8.752 -6.170 10.066 1.00 85.25 99 PRO A O 1
ATOM 782 N N . PHE A 1 100 ? -10.061 -7.965 9.803 1.00 82.31 100 PHE A N 1
ATOM 783 C CA . PHE A 1 100 ? -10.485 -8.032 11.206 1.00 82.31 100 PHE A CA 1
ATOM 784 C C . PHE A 1 100 ? -9.891 -9.217 11.965 1.00 82.31 100 PHE A C 1
ATOM 786 O O . PHE A 1 100 ? -10.319 -9.480 13.090 1.00 82.31 100 PHE A O 1
ATOM 793 N N . TRP A 1 101 ? -8.901 -9.895 11.381 1.00 79.00 101 TRP A N 1
ATOM 794 C CA . TRP A 1 101 ? -8.274 -11.046 12.008 1.00 79.00 101 TRP A CA 1
ATOM 795 C C . TRP A 1 101 ? -7.618 -10.674 13.344 1.00 79.00 101 TRP A C 1
ATOM 797 O O . TRP A 1 101 ? -6.809 -9.745 13.431 1.00 79.00 101 TRP A O 1
ATOM 807 N N . GLN A 1 102 ? -7.973 -11.418 14.388 1.00 72.44 102 GLN A N 1
ATOM 808 C CA . GLN A 1 102 ? -7.388 -11.334 15.719 1.00 72.44 102 GLN A CA 1
ATOM 809 C C . GLN A 1 102 ? -7.253 -12.762 16.263 1.00 72.44 102 GLN A C 1
ATOM 811 O O . GLN A 1 102 ? -8.235 -13.505 16.179 1.00 72.44 102 GLN A O 1
ATOM 816 N N . PRO A 1 103 ? -6.094 -13.153 16.834 1.00 74.25 103 PRO A N 1
ATOM 817 C CA . PRO A 1 103 ? -5.950 -14.470 17.440 1.00 74.25 103 PRO A CA 1
ATOM 818 C C . PRO A 1 103 ? -6.955 -14.594 18.588 1.00 74.25 103 PRO A C 1
ATOM 820 O O . PRO A 1 103 ? -6.988 -13.755 19.493 1.00 74.25 103 PRO A O 1
ATOM 823 N N . CYS A 1 104 ? -7.817 -15.604 18.511 1.00 70.56 104 CYS A N 1
ATOM 824 C CA . CYS A 1 104 ? -8.893 -15.820 19.477 1.00 70.56 104 CYS A CA 1
ATOM 825 C C . CYS A 1 104 ? -8.644 -17.069 20.329 1.00 70.56 104 CYS A C 1
ATOM 827 O O . CYS A 1 104 ? -9.182 -17.168 21.432 1.00 70.56 104 CYS A O 1
ATOM 829 N N . THR A 1 105 ? -7.829 -18.009 19.843 1.00 79.31 105 THR A N 1
ATOM 830 C CA . THR A 1 105 ? -7.489 -19.249 20.550 1.00 79.31 105 THR A CA 1
ATOM 831 C C . THR A 1 105 ? -6.101 -19.190 21.186 1.00 79.31 105 THR A C 1
ATOM 833 O O . THR A 1 105 ? -5.199 -18.509 20.703 1.00 79.31 105 THR A O 1
ATOM 836 N N . GLU A 1 106 ? -5.912 -19.930 22.280 1.00 76.56 106 GLU A N 1
ATOM 837 C CA . GLU A 1 106 ? -4.619 -20.023 22.975 1.00 76.56 106 GLU A CA 1
ATOM 838 C C . GLU A 1 106 ? -3.526 -20.623 22.071 1.00 76.56 106 GLU A C 1
ATOM 840 O O . GLU A 1 106 ? -2.376 -20.192 22.107 1.00 76.56 106 GLU A O 1
ATOM 845 N N . GLU A 1 107 ? -3.905 -21.547 21.185 1.00 78.88 107 GLU A N 1
ATOM 846 C CA . GLU A 1 107 ? -3.027 -22.132 20.167 1.00 78.88 107 GLU A CA 1
ATOM 847 C C . GLU A 1 107 ? -2.577 -21.099 19.119 1.00 78.88 107 GLU A C 1
ATOM 849 O O . GLU A 1 107 ? -1.388 -21.012 18.810 1.00 78.88 107 GLU A O 1
ATOM 854 N N . GLU A 1 108 ? -3.495 -20.264 18.615 1.00 75.94 108 GLU A N 1
ATOM 855 C CA . GLU A 1 108 ? -3.170 -19.164 17.696 1.00 75.94 108 GLU A CA 1
ATOM 856 C C . GLU A 1 108 ? -2.251 -18.127 18.354 1.00 75.94 108 GLU A C 1
ATOM 858 O O . GLU A 1 108 ? -1.301 -17.651 17.733 1.00 75.94 108 GLU A O 1
ATOM 863 N N . VAL A 1 109 ? -2.493 -17.793 19.623 1.00 77.19 109 VAL A N 1
ATOM 864 C CA . VAL A 1 109 ? -1.651 -16.850 20.375 1.00 77.19 109 VAL A CA 1
ATOM 865 C C . VAL A 1 109 ? -0.239 -17.404 20.569 1.00 77.19 109 VAL A C 1
ATOM 867 O O . VAL A 1 109 ? 0.728 -16.653 20.455 1.00 77.19 109 VAL A O 1
ATOM 870 N N . MET A 1 110 ? -0.089 -18.708 20.822 1.00 75.69 110 MET A N 1
ATOM 871 C CA . MET A 1 110 ? 1.235 -19.334 20.906 1.00 75.69 110 MET A CA 1
ATOM 872 C C . MET A 1 110 ? 1.983 -19.315 19.566 1.00 75.69 110 MET A C 1
ATOM 874 O O . MET A 1 110 ? 3.206 -19.183 19.563 1.00 75.69 110 MET A O 1
ATOM 878 N N . LEU A 1 111 ? 1.273 -19.441 18.440 1.00 76.38 111 LEU A N 1
ATOM 879 C CA . LEU A 1 111 ? 1.882 -19.505 17.109 1.00 76.38 111 LEU A CA 1
ATOM 880 C C . LEU A 1 111 ? 2.219 -18.123 16.527 1.00 76.38 111 LEU A C 1
ATOM 882 O O . LEU A 1 111 ? 3.302 -17.937 15.977 1.00 76.38 111 LEU A O 1
ATOM 886 N N . TRP A 1 112 ? 1.294 -17.168 16.631 1.00 62.25 112 TRP A N 1
ATOM 887 C CA . TRP A 1 112 ? 1.398 -15.840 16.013 1.00 62.25 112 TRP A CA 1
ATOM 888 C C . TRP A 1 112 ? 1.710 -14.712 17.007 1.00 62.25 112 TRP A C 1
ATOM 890 O O . TRP A 1 112 ? 1.904 -13.570 16.588 1.00 62.25 112 TRP A O 1
ATOM 900 N N . GLY A 1 113 ? 1.781 -15.020 18.304 1.00 67.50 113 GLY A N 1
ATOM 901 C CA . GLY A 1 113 ? 1.962 -14.044 19.375 1.00 67.50 113 GLY A CA 1
ATOM 902 C C . GLY A 1 113 ? 0.665 -13.324 19.766 1.00 67.50 113 GLY A C 1
ATOM 903 O O . GLY A 1 113 ? -0.347 -13.356 19.068 1.00 67.50 113 GLY A O 1
ATOM 904 N N . GLU A 1 114 ? 0.691 -12.627 20.908 1.00 62.69 114 GLU A N 1
ATOM 905 C CA . GLU A 1 114 ? -0.440 -11.809 21.396 1.00 62.69 114 GLU A CA 1
ATOM 906 C C . GLU A 1 114 ? -0.703 -10.586 20.495 1.00 62.69 114 GLU A C 1
ATOM 908 O O . GLU A 1 114 ? -1.823 -10.082 20.388 1.00 62.69 114 GLU A O 1
ATOM 913 N N . LYS A 1 115 ? 0.341 -10.114 19.812 1.00 57.84 115 LYS A N 1
ATOM 914 C CA . LYS A 1 115 ? 0.267 -9.119 18.747 1.00 57.84 115 LYS A CA 1
ATOM 915 C C . LYS A 1 115 ? 0.907 -9.753 17.529 1.00 57.84 115 LYS A C 1
ATOM 917 O O . LYS A 1 115 ? 2.072 -10.117 17.599 1.00 57.84 115 LYS A O 1
ATOM 922 N N . SER A 1 116 ? 0.164 -9.855 16.431 1.00 57.97 116 SER A N 1
ATOM 923 C CA . SER A 1 116 ? 0.764 -10.167 15.136 1.00 57.97 116 SER A CA 1
ATOM 924 C C . SER A 1 116 ? 1.902 -9.176 14.894 1.00 57.97 116 SER A C 1
ATOM 926 O O . SER A 1 116 ? 1.648 -7.980 14.738 1.00 57.97 116 SER A O 1
ATOM 928 N N . ASP A 1 117 ? 3.147 -9.653 14.886 1.00 56.56 117 ASP A N 1
ATOM 929 C CA . ASP A 1 117 ? 4.327 -8.814 14.632 1.00 56.56 117 ASP A CA 1
ATOM 930 C C . ASP A 1 117 ? 4.274 -8.169 13.235 1.00 56.56 117 ASP A C 1
ATOM 932 O O . ASP A 1 117 ? 4.925 -7.159 12.967 1.00 56.56 117 ASP A O 1
ATOM 936 N N . THR A 1 118 ? 3.448 -8.727 12.344 1.00 64.31 118 THR A N 1
ATOM 937 C CA . THR A 1 118 ? 3.173 -8.182 11.015 1.00 64.31 118 THR A CA 1
ATOM 938 C C . THR A 1 118 ? 1.842 -7.429 11.038 1.00 64.31 118 THR A C 1
ATOM 940 O O . THR A 1 118 ? 0.795 -8.003 11.347 1.00 64.31 118 THR A O 1
ATOM 943 N N . GLY A 1 119 ? 1.871 -6.130 10.727 1.00 72.19 119 GLY A N 1
ATOM 944 C CA . GLY A 1 119 ? 0.663 -5.313 10.609 1.00 72.19 119 GLY A CA 1
ATOM 945 C C . GLY A 1 119 ? -0.242 -5.802 9.475 1.00 72.19 119 GLY A C 1
ATOM 946 O O . GLY A 1 119 ? 0.231 -6.123 8.387 1.00 72.19 119 GLY A O 1
ATOM 947 N N . ASN A 1 120 ? -1.550 -5.850 9.730 1.00 85.12 120 ASN A N 1
ATOM 948 C CA . ASN A 1 120 ? -2.547 -6.237 8.737 1.00 85.12 120 ASN A CA 1
ATOM 949 C C . ASN A 1 120 ? -2.761 -5.101 7.723 1.00 85.12 120 ASN A C 1
ATOM 951 O O . ASN A 1 120 ? -3.291 -4.038 8.071 1.00 85.12 120 ASN A O 1
ATOM 955 N N . ARG A 1 121 ? -2.364 -5.328 6.468 1.00 86.06 121 ARG A N 1
ATOM 956 C CA . ARG A 1 121 ? -2.396 -4.307 5.409 1.00 86.06 121 ARG A CA 1
ATOM 957 C C . ARG A 1 121 ? -3.823 -3.974 4.999 1.00 86.06 121 ARG A C 1
ATOM 959 O O . ARG A 1 121 ? -4.160 -2.800 4.837 1.00 86.06 121 ARG A O 1
ATOM 966 N N . ALA A 1 122 ? -4.692 -4.982 4.918 1.00 88.25 122 ALA A N 1
ATOM 967 C CA . ALA A 1 122 ? -6.111 -4.771 4.645 1.00 88.25 122 ALA A CA 1
ATOM 968 C C . ALA A 1 122 ? -6.755 -3.854 5.704 1.00 88.25 122 ALA A C 1
ATOM 970 O O . ALA A 1 122 ? -7.517 -2.941 5.367 1.00 88.25 122 ALA A O 1
ATOM 971 N N . MET A 1 123 ? -6.392 -4.025 6.980 1.00 87.94 123 MET A N 1
ATOM 972 C CA . MET A 1 123 ? -6.866 -3.155 8.061 1.00 87.94 123 MET A CA 1
ATOM 973 C C . MET A 1 123 ? -6.324 -1.724 7.944 1.00 87.94 123 MET A C 1
ATOM 975 O O . MET A 1 123 ? -7.064 -0.758 8.148 1.00 87.94 123 MET A O 1
ATOM 979 N N . GLU A 1 124 ? -5.053 -1.558 7.580 1.00 88.06 124 GLU A N 1
ATOM 980 C CA . GLU A 1 124 ? -4.459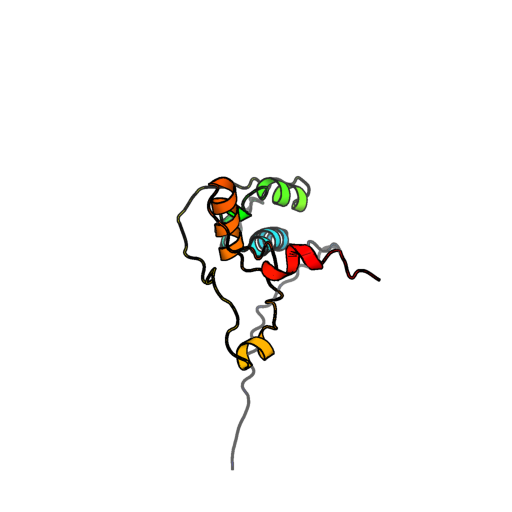 -0.241 7.337 1.00 88.06 124 GLU A CA 1
ATOM 981 C C . GLU A 1 124 ? -5.180 0.506 6.203 1.00 88.06 124 GLU A C 1
ATOM 983 O O . GLU A 1 124 ? -5.564 1.671 6.361 1.00 88.06 124 GLU A O 1
ATOM 988 N N . TYR A 1 125 ? -5.467 -0.176 5.093 1.00 89.75 125 TYR A N 1
ATOM 989 C CA . TYR A 1 125 ? -6.198 0.396 3.961 1.00 89.75 125 TYR A CA 1
ATOM 990 C C . TYR A 1 125 ? -7.603 0.857 4.365 1.00 89.75 125 TYR A C 1
ATOM 992 O O . TYR A 1 125 ? -8.029 1.965 4.030 1.00 89.75 125 TYR A O 1
ATOM 1000 N N . ILE A 1 126 ? -8.317 0.057 5.157 1.00 89.62 126 ILE A N 1
ATOM 1001 C CA . ILE A 1 126 ? -9.634 0.437 5.679 1.00 89.62 126 ILE A CA 1
ATOM 1002 C C . ILE A 1 126 ? -9.521 1.650 6.608 1.00 89.62 126 ILE A C 1
ATOM 1004 O O . ILE A 1 126 ? -10.318 2.590 6.510 1.00 89.62 126 ILE A O 1
ATOM 1008 N N . ASN A 1 127 ? -8.527 1.667 7.495 1.00 90.25 127 ASN A N 1
ATOM 1009 C CA . ASN A 1 127 ? -8.343 2.737 8.469 1.00 90.25 127 ASN A CA 1
ATOM 1010 C C . ASN A 1 127 ? -7.999 4.074 7.806 1.00 90.25 127 ASN A C 1
ATOM 1012 O O . ASN A 1 127 ? -8.568 5.095 8.193 1.00 90.25 127 ASN A O 1
ATOM 1016 N N . THR A 1 128 ? -7.135 4.092 6.788 1.00 89.75 128 THR A N 1
ATOM 1017 C CA . THR A 1 128 ? -6.801 5.324 6.046 1.00 89.75 128 THR A CA 1
ATOM 1018 C C . THR A 1 128 ? -8.037 5.935 5.380 1.00 89.75 128 THR A C 1
ATOM 1020 O O . THR A 1 128 ? -8.288 7.140 5.501 1.00 89.75 128 THR A O 1
ATOM 1023 N N . VAL A 1 129 ? -8.880 5.107 4.753 1.00 91.94 129 VAL A N 1
ATOM 1024 C CA . VAL A 1 129 ? -10.134 5.556 4.135 1.00 91.94 129 VAL A CA 1
ATOM 1025 C C . VAL A 1 129 ? -11.119 6.056 5.191 1.00 91.94 129 VAL A C 1
ATOM 1027 O O . VAL A 1 129 ? -11.690 7.136 5.020 1.00 91.94 129 VAL A O 1
ATOM 1030 N N . ARG A 1 130 ? -11.299 5.323 6.298 1.00 93.50 130 ARG A N 1
ATOM 1031 C CA . ARG A 1 130 ? -12.218 5.705 7.384 1.00 93.50 130 ARG A CA 1
ATOM 1032 C C . ARG A 1 130 ? -11.803 7.010 8.053 1.00 93.50 130 ARG A C 1
ATOM 1034 O O . ARG A 1 130 ? -12.658 7.879 8.201 1.00 93.50 130 ARG A O 1
ATOM 1041 N N . LYS A 1 131 ? -10.511 7.197 8.355 1.00 91.94 131 LYS A N 1
ATOM 1042 C CA . LYS A 1 131 ? -9.965 8.450 8.915 1.00 91.94 131 LYS A CA 1
ATOM 1043 C C . LYS A 1 131 ? -10.268 9.636 8.000 1.00 91.94 131 LYS A C 1
ATOM 1045 O O . LYS A 1 131 ? -10.821 10.631 8.455 1.00 91.94 131 LYS A O 1
ATOM 1050 N N . ARG A 1 132 ? -10.010 9.505 6.693 1.00 93.00 132 ARG A N 1
ATOM 1051 C CA . ARG A 1 132 ? -10.305 10.563 5.709 1.00 93.00 132 ARG A CA 1
ATOM 1052 C C . ARG A 1 132 ? -11.801 10.862 5.576 1.00 93.00 132 ARG A C 1
ATOM 1054 O O . ARG A 1 132 ? -12.177 11.997 5.307 1.00 93.00 132 ARG A O 1
ATOM 1061 N N . LYS A 1 133 ? -12.654 9.847 5.724 1.00 94.88 133 LYS A N 1
ATOM 1062 C CA . LYS A 1 133 ? -14.116 9.992 5.667 1.00 94.88 133 LYS A CA 1
ATOM 1063 C C . LYS A 1 133 ? -14.741 10.423 6.999 1.00 94.88 133 LYS A C 1
ATOM 1065 O O . LYS A 1 133 ? -15.943 10.652 7.027 1.00 94.88 133 LYS A O 1
ATOM 1070 N N . GLY A 1 134 ? -13.963 10.528 8.079 1.00 91.31 134 GLY A N 1
ATOM 1071 C CA . GLY A 1 134 ? -14.475 10.830 9.420 1.00 91.31 134 GLY A CA 1
ATOM 1072 C C . GLY A 1 134 ? -15.289 9.691 10.044 1.00 91.31 134 GLY A C 1
ATOM 1073 O O . GLY A 1 134 ? -16.073 9.919 10.959 1.00 91.31 134 GLY A O 1
ATOM 1074 N N . LEU A 1 135 ? -15.135 8.463 9.545 1.00 92.00 135 LEU A N 1
ATOM 1075 C CA . LEU A 1 135 ? -15.809 7.287 10.086 1.00 92.00 135 LEU A CA 1
ATOM 1076 C C . LEU A 1 135 ? -15.060 6.764 11.318 1.00 92.00 135 LEU A C 1
ATOM 1078 O O . LEU A 1 135 ? -13.828 6.828 11.359 1.00 92.00 135 LEU A O 1
ATOM 1082 N N . PRO A 1 136 ? -15.769 6.174 12.298 1.00 86.56 136 PRO A N 1
ATOM 1083 C CA . PRO A 1 136 ? -15.126 5.611 13.474 1.00 86.56 136 PRO A CA 1
ATOM 1084 C C . PRO A 1 136 ? -14.189 4.474 13.066 1.00 86.56 136 PRO A C 1
ATOM 1086 O O . PRO A 1 136 ? -14.571 3.574 12.306 1.00 86.56 136 PRO A O 1
ATOM 1089 N N . VAL A 1 137 ? -12.968 4.518 13.588 1.00 87.25 137 VAL A N 1
ATOM 1090 C CA . VAL A 1 137 ? -11.958 3.467 13.458 1.00 87.25 137 VAL A CA 1
ATOM 1091 C C . VAL A 1 137 ? -11.914 2.684 14.766 1.00 87.25 137 VAL A C 1
ATOM 1093 O O . VAL A 1 137 ? -11.960 3.284 15.837 1.00 87.25 137 VAL A O 1
ATOM 1096 N N . ARG A 1 138 ? -11.808 1.351 14.695 1.00 72.44 138 ARG A N 1
ATOM 1097 C CA . ARG A 1 138 ? -11.651 0.463 15.865 1.00 72.44 138 ARG A CA 1
ATOM 1098 C C . ARG A 1 138 ? -10.233 0.520 16.450 1.00 72.44 138 ARG A C 1
ATOM 1100 O O . ARG A 1 138 ? -9.664 -0.492 16.837 1.00 72.44 138 ARG A O 1
ATOM 1107 N N . GLU A 1 139 ? -9.639 1.703 16.475 1.00 70.69 139 GLU A N 1
ATOM 1108 C CA . GLU A 1 139 ? -8.364 1.925 17.139 1.00 70.69 139 GLU A CA 1
ATOM 1109 C C . GLU A 1 139 ? -8.654 2.019 18.639 1.00 70.69 139 GLU A C 1
ATOM 1111 O O . GLU A 1 139 ? -9.589 2.709 19.056 1.00 70.69 139 GLU A O 1
ATOM 1116 N N . LYS A 1 140 ? -7.900 1.294 19.467 1.00 65.44 140 LYS A N 1
ATOM 1117 C CA . LYS A 1 140 ? -8.064 1.339 20.923 1.00 65.44 140 LYS A CA 1
ATOM 1118 C C . LYS A 1 140 ? -7.485 2.661 21.443 1.00 65.44 140 LYS A C 1
ATOM 1120 O O . LYS A 1 140 ? -6.394 2.689 21.993 1.00 65.44 140 LYS A O 1
ATOM 1125 N N . VAL A 1 141 ? -8.213 3.766 21.247 1.00 66.44 141 VAL A N 1
ATOM 1126 C CA . VAL A 1 141 ? -7.787 5.126 21.645 1.00 66.44 141 VAL A CA 1
ATOM 1127 C C . VAL A 1 141 ? -7.602 5.226 23.164 1.00 66.44 141 VAL A C 1
ATOM 1129 O O . VAL A 1 141 ? -6.782 6.002 23.649 1.00 66.44 141 VAL A O 1
ATOM 1132 N N . VAL A 1 142 ? -8.342 4.418 23.932 1.00 68.38 142 VAL A N 1
ATOM 1133 C CA . VAL A 1 142 ? -8.220 4.340 25.389 1.00 68.38 142 VAL A CA 1
ATOM 1134 C C . VAL A 1 142 ? -8.249 2.878 25.824 1.00 68.38 142 VAL A C 1
ATOM 1136 O O . VAL A 1 142 ? -9.240 2.184 25.609 1.00 68.38 142 VAL A O 1
ATOM 1139 N N . GLU A 1 143 ? -7.181 2.405 26.472 1.00 65.81 143 GLU A N 1
ATOM 1140 C CA . GLU A 1 143 ? -7.111 1.016 26.942 1.00 65.81 143 GLU A CA 1
ATOM 1141 C C . GLU A 1 143 ? -8.113 0.702 28.061 1.00 65.81 143 GLU A C 1
ATOM 1143 O O . GLU A 1 143 ? -8.636 -0.409 28.119 1.00 65.81 143 GLU A O 1
ATOM 1148 N N . ARG A 1 144 ? -8.379 1.676 28.944 1.00 73.44 144 ARG A N 1
ATOM 1149 C CA . ARG A 1 144 ? -9.324 1.584 30.071 1.00 73.44 144 ARG A CA 1
ATOM 1150 C C . ARG A 1 144 ? -10.071 2.908 30.254 1.00 73.44 144 ARG A C 1
ATOM 1152 O O . ARG A 1 144 ? -9.605 3.790 30.977 1.00 73.44 144 ARG A O 1
ATOM 1159 N N . ALA A 1 145 ? -11.225 3.055 29.599 1.00 69.81 145 ALA A N 1
ATOM 1160 C CA . ALA A 1 145 ? -12.036 4.281 29.649 1.00 69.81 145 ALA A CA 1
ATOM 1161 C C . ALA A 1 145 ? -12.459 4.664 31.081 1.00 69.81 145 ALA A C 1
ATOM 1163 O O . ALA A 1 145 ? -12.424 5.832 31.459 1.00 69.81 145 ALA A O 1
ATOM 1164 N N . GLU A 1 146 ? -12.753 3.667 31.913 1.00 77.38 146 GLU A N 1
ATOM 1165 C CA . GLU A 1 146 ? -13.168 3.820 33.314 1.00 77.38 146 GLU A CA 1
ATOM 1166 C C . GLU A 1 146 ? -12.099 4.449 34.233 1.00 77.38 146 GLU A C 1
ATOM 1168 O O . GLU A 1 146 ? -12.431 5.034 35.263 1.00 77.38 146 GLU A O 1
ATOM 1173 N N . LYS A 1 147 ? -10.810 4.374 33.867 1.00 76.81 147 LYS A N 1
ATOM 1174 C CA . LYS A 1 147 ? -9.694 4.857 34.705 1.00 76.81 147 LYS A CA 1
ATOM 1175 C C . LYS A 1 147 ? -9.152 6.222 34.278 1.00 76.81 147 LYS A C 1
ATOM 1177 O O . LYS A 1 147 ? -8.190 6.699 34.874 1.00 76.81 147 LYS A O 1
ATOM 1182 N N . GLN A 1 148 ? -9.777 6.894 33.307 1.00 75.38 148 GLN A N 1
ATOM 1183 C CA . GLN A 1 148 ? -9.349 8.212 32.805 1.00 75.38 148 GLN A CA 1
ATOM 1184 C C . GLN A 1 148 ? -9.127 9.245 33.930 1.00 75.38 148 GLN A C 1
ATOM 1186 O O . GLN A 1 148 ? -8.148 9.986 33.903 1.00 75.38 148 GLN A O 1
ATOM 1191 N N . ARG A 1 149 ? -9.974 9.244 34.974 1.00 72.56 149 ARG A N 1
ATOM 1192 C CA . ARG A 1 149 ? -9.873 10.189 36.107 1.00 72.56 149 ARG A CA 1
ATOM 1193 C C . ARG A 1 149 ? -8.824 9.809 37.163 1.00 72.56 149 ARG A C 1
ATOM 1195 O O . ARG A 1 149 ? -8.445 10.654 37.972 1.00 72.56 149 ARG A O 1
ATOM 1202 N N . THR A 1 150 ? -8.390 8.551 37.211 1.00 73.88 150 THR A N 1
ATOM 1203 C CA . THR A 1 150 ? -7.504 8.016 38.263 1.00 73.88 150 THR A CA 1
ATOM 1204 C C . THR A 1 150 ? -6.100 7.674 37.762 1.00 73.88 150 THR A C 1
ATOM 1206 O O . THR A 1 150 ? -5.181 7.631 38.574 1.00 73.88 150 THR A O 1
ATOM 1209 N N . LEU A 1 151 ? -5.897 7.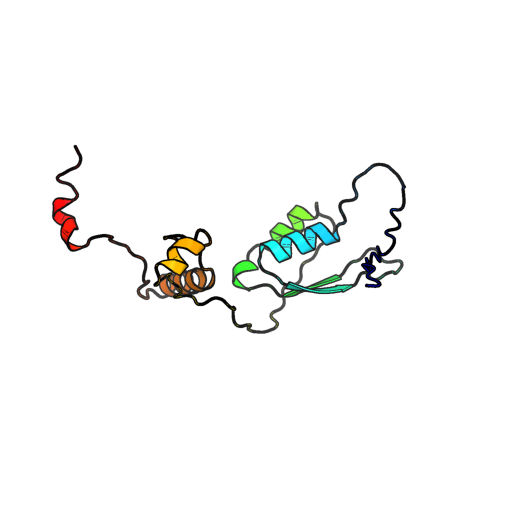533 36.446 1.00 66.62 151 LEU A N 1
ATOM 1210 C CA . LEU A 1 151 ? -4.596 7.257 35.813 1.00 66.62 151 LEU A CA 1
ATOM 1211 C C . LEU A 1 151 ? -3.518 8.315 36.116 1.00 66.62 151 LEU A C 1
ATOM 1213 O O . LEU A 1 151 ? -2.340 7.981 36.197 1.00 66.62 151 LEU A O 1
ATOM 1217 N N . SER A 1 152 ? -3.898 9.580 36.312 1.00 63.62 152 SER A N 1
ATOM 1218 C CA . SER A 1 152 ? -2.960 10.675 36.610 1.00 63.62 152 SER A CA 1
ATOM 1219 C C . SER A 1 152 ? -2.552 10.772 38.083 1.00 63.62 152 SER A C 1
ATOM 1221 O O . SER A 1 152 ? -1.572 11.443 38.395 1.00 63.62 152 SER A O 1
ATOM 1223 N N . LYS A 1 153 ? -3.275 10.112 39.001 1.00 63.78 153 LYS A N 1
ATOM 1224 C CA . LYS A 1 153 ? -3.048 10.224 40.455 1.00 63.78 153 LYS A CA 1
ATOM 1225 C C . LYS A 1 153 ? -2.010 9.243 41.001 1.00 63.78 153 LYS A C 1
ATOM 1227 O O . LYS A 1 153 ? -1.618 9.360 42.157 1.00 63.78 153 LYS A O 1
ATOM 1232 N N . THR A 1 154 ? -1.560 8.289 40.191 1.00 54.56 154 THR A N 1
ATOM 1233 C CA . THR A 1 154 ? -0.660 7.211 40.621 1.00 54.56 154 THR A CA 1
ATOM 1234 C C . THR A 1 154 ? 0.482 7.043 39.620 1.00 54.56 154 THR A C 1
ATOM 1236 O O . THR A 1 154 ? 0.698 5.970 39.074 1.00 54.56 154 THR A O 1
ATOM 1239 N N . LYS A 1 155 ? 1.205 8.127 39.333 1.00 55.25 155 LYS A N 1
ATOM 1240 C CA . LYS A 1 155 ? 2.579 8.046 38.821 1.00 55.25 155 LYS A CA 1
ATOM 1241 C C . LYS A 1 155 ? 3.495 8.478 39.966 1.00 55.25 155 LYS A C 1
ATOM 1243 O O . LYS A 1 155 ? 3.671 9.673 40.182 1.00 55.25 155 LYS A O 1
ATOM 1248 N N . ARG A 1 156 ? 3.953 7.510 40.758 1.00 48.69 156 ARG A N 1
ATOM 1249 C CA . ARG A 1 156 ? 5.087 7.647 41.680 1.00 48.69 156 ARG A CA 1
ATOM 1250 C C . ARG A 1 156 ? 6.247 6.861 41.102 1.00 48.69 156 ARG A C 1
ATOM 1252 O O . ARG A 1 156 ? 5.952 5.811 40.490 1.00 48.69 156 ARG A O 1
#